Protein AF-A0A6P0ZAX4-F1 (afdb_monomer_lite)

Radius of gyration: 12.7 Å; chains: 1; bounding box: 36×28×29 Å

pLDDT: mean 96.29, std 3.41, range [77.81, 98.75]

Structure (mmCIF, N/CA/C/O backbone):
data_AF-A0A6P0ZAX4-F1
#
_entry.id   AF-A0A6P0ZAX4-F1
#
loop_
_atom_site.group_PDB
_atom_site.id
_atom_site.type_symbol
_atom_site.label_atom_id
_atom_site.label_alt_id
_atom_site.label_comp_id
_atom_site.label_asym_id
_atom_site.label_entity_id
_atom_site.label_seq_id
_atom_site.pdbx_PDB_ins_code
_atom_site.Cartn_x
_atom_site.Cartn_y
_atom_site.Cartn_z
_atom_site.occupancy
_atom_site.B_iso_or_equiv
_atom_site.auth_seq_id
_atom_site.auth_comp_id
_atom_site.auth_asym_id
_atom_site.auth_atom_id
_atom_site.pdbx_PDB_model_num
ATOM 1 N N . ILE A 1 1 ? 7.010 -1.663 11.599 1.00 82.75 1 ILE A N 1
ATOM 2 C CA . ILE A 1 1 ? 6.716 -0.522 10.699 1.00 82.75 1 ILE A CA 1
ATOM 3 C C . ILE A 1 1 ? 8.015 0.129 10.219 1.00 82.75 1 ILE A C 1
ATOM 5 O O . ILE A 1 1 ? 8.265 0.063 9.028 1.00 82.75 1 ILE A O 1
ATOM 9 N N . THR A 1 2 ? 8.906 0.595 11.106 1.00 86.75 2 THR A N 1
ATOM 10 C CA . THR A 1 2 ? 10.169 1.283 10.738 1.00 86.75 2 THR A CA 1
ATOM 11 C C . THR A 1 2 ? 11.025 0.579 9.675 1.00 86.75 2 THR A C 1
ATOM 13 O O . THR A 1 2 ? 11.470 1.220 8.733 1.00 86.75 2 THR A O 1
ATOM 16 N N . TYR A 1 3 ? 11.226 -0.741 9.763 1.00 86.19 3 TYR A N 1
ATOM 17 C CA . TYR A 1 3 ? 12.009 -1.469 8.752 1.00 86.19 3 TYR A CA 1
ATOM 18 C C . TYR A 1 3 ? 11.352 -1.504 7.365 1.00 86.19 3 TYR A C 1
ATOM 20 O O . TYR A 1 3 ? 12.054 -1.500 6.362 1.00 86.19 3 TYR A O 1
ATOM 28 N N . LEU A 1 4 ? 10.019 -1.505 7.299 1.00 85.75 4 LEU A N 1
ATOM 29 C CA . LEU A 1 4 ? 9.289 -1.463 6.031 1.00 85.75 4 LEU A CA 1
ATOM 30 C C . LEU A 1 4 ? 9.328 -0.058 5.414 1.00 85.75 4 LEU A C 1
ATOM 32 O O . LEU A 1 4 ? 9.423 0.077 4.201 1.00 85.75 4 LEU A O 1
ATOM 36 N N . GLU A 1 5 ? 9.313 0.992 6.240 1.00 90.44 5 GLU A N 1
ATOM 37 C CA . GLU A 1 5 ? 9.505 2.372 5.774 1.00 90.44 5 GLU A CA 1
ATOM 38 C C . GLU A 1 5 ? 10.920 2.574 5.223 1.00 90.44 5 GLU A C 1
ATOM 40 O O . GLU A 1 5 ? 11.084 3.129 4.140 1.00 90.44 5 GLU A O 1
ATOM 45 N N . GLN A 1 6 ? 11.939 2.060 5.920 1.00 90.88 6 GLN A N 1
ATOM 46 C CA . GLN A 1 6 ? 13.324 2.072 5.437 1.00 90.88 6 GLN A CA 1
ATOM 47 C C . GLN A 1 6 ? 13.487 1.251 4.152 1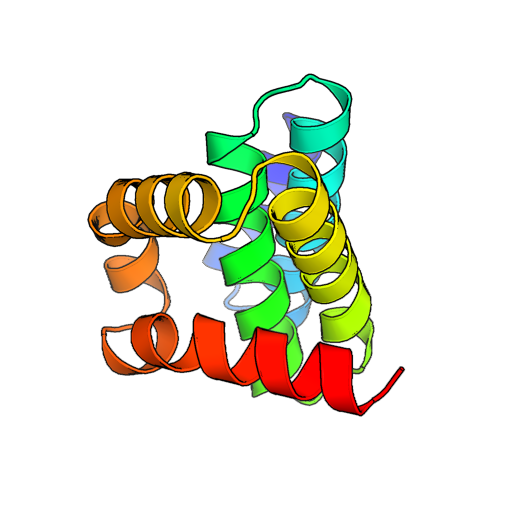.00 90.88 6 GLN A C 1
ATOM 49 O O . GLN A 1 6 ? 14.158 1.696 3.223 1.00 90.88 6 GLN A O 1
ATOM 54 N N . GLY A 1 7 ? 12.849 0.079 4.073 1.00 89.50 7 GLY A N 1
ATOM 55 C CA . GLY A 1 7 ? 12.828 -0.748 2.867 1.00 89.50 7 GLY A CA 1
ATOM 56 C C . GLY A 1 7 ? 12.189 -0.026 1.682 1.00 89.50 7 GLY A C 1
ATOM 57 O O . GLY A 1 7 ? 12.752 -0.020 0.588 1.00 89.50 7 GLY A O 1
ATOM 58 N N . TRP A 1 8 ? 11.063 0.656 1.909 1.00 92.44 8 TRP A N 1
ATOM 59 C CA . TRP A 1 8 ? 10.423 1.489 0.894 1.00 92.44 8 TRP A CA 1
ATOM 60 C C . TRP A 1 8 ? 11.322 2.651 0.449 1.00 92.44 8 TRP A C 1
ATOM 62 O O . TRP A 1 8 ? 11.502 2.837 -0.751 1.00 92.44 8 TRP A O 1
ATOM 72 N N . GLN A 1 9 ? 11.946 3.382 1.377 1.00 93.50 9 GLN A N 1
ATOM 73 C CA . GLN A 1 9 ? 12.873 4.477 1.053 1.00 93.50 9 GLN A CA 1
ATOM 74 C C . GLN A 1 9 ? 14.080 3.997 0.238 1.00 93.50 9 GLN A C 1
ATOM 76 O O . GLN A 1 9 ? 14.460 4.637 -0.743 1.00 93.50 9 GLN A O 1
ATOM 81 N N . ALA A 1 10 ? 14.666 2.855 0.605 1.00 93.12 10 ALA A N 1
ATOM 82 C CA . ALA A 1 10 ? 15.772 2.261 -0.138 1.00 93.12 10 ALA A CA 1
ATOM 83 C C . ALA A 1 10 ? 15.347 1.845 -1.557 1.00 93.12 10 ALA A C 1
ATOM 85 O O . ALA A 1 10 ? 16.064 2.126 -2.518 1.00 93.12 10 ALA A O 1
ATOM 86 N N . ALA A 1 11 ? 14.166 1.235 -1.701 1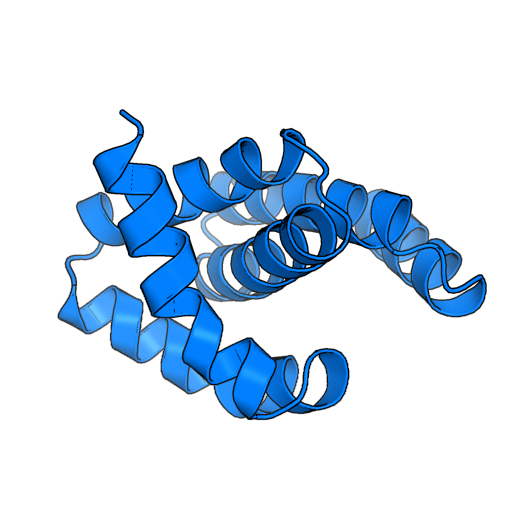.00 94.06 11 ALA A N 1
ATOM 87 C CA . ALA A 1 11 ? 13.613 0.852 -2.999 1.00 94.06 11 ALA A CA 1
ATOM 88 C C . ALA A 1 11 ? 13.223 2.069 -3.861 1.00 94.06 11 ALA A C 1
ATOM 90 O O . ALA A 1 11 ? 13.343 2.035 -5.085 1.00 94.06 11 ALA A O 1
ATOM 91 N N . GLN A 1 12 ? 12.783 3.164 -3.236 1.00 93.44 12 GLN A N 1
ATOM 92 C CA . GLN A 1 12 ? 12.527 4.430 -3.920 1.00 93.44 12 GLN A CA 1
ATOM 93 C C . GLN A 1 12 ? 13.827 5.043 -4.442 1.00 93.44 12 GLN A C 1
ATOM 95 O O . GLN A 1 12 ? 13.877 5.477 -5.590 1.00 93.44 12 GLN A O 1
ATOM 100 N N . PHE A 1 13 ? 14.889 5.031 -3.632 1.00 94.44 13 PHE A N 1
ATOM 101 C CA . PHE A 1 13 ? 16.207 5.510 -4.042 1.00 94.44 13 PHE A CA 1
ATOM 102 C C . PHE A 1 13 ? 16.785 4.701 -5.214 1.00 94.44 13 PHE A C 1
ATOM 104 O O . PHE A 1 13 ? 17.393 5.280 -6.111 1.00 94.44 13 PHE A O 1
ATOM 111 N N . SER A 1 14 ? 16.578 3.380 -5.236 1.00 93.31 14 SER A N 1
ATOM 112 C CA . SER A 1 14 ? 17.028 2.527 -6.344 1.00 93.31 14 SER A CA 1
ATOM 113 C C . SER A 1 14 ? 16.123 2.574 -7.580 1.00 93.31 14 SER A C 1
ATOM 115 O O . SER A 1 14 ? 16.541 2.129 -8.647 1.00 93.31 14 SER A O 1
ATOM 117 N N . GLY A 1 15 ? 14.894 3.083 -7.452 1.00 92.94 15 GLY A N 1
ATOM 118 C CA . GLY A 1 15 ? 13.885 3.058 -8.514 1.00 92.94 15 GLY A CA 1
ATOM 119 C C . GLY A 1 15 ? 13.230 1.688 -8.733 1.00 92.94 15 GLY A C 1
ATOM 120 O O . GLY A 1 15 ? 12.549 1.496 -9.738 1.00 92.94 15 GLY A O 1
ATOM 121 N N . ASP A 1 16 ? 13.402 0.731 -7.815 1.00 96.88 16 ASP A N 1
ATOM 122 C CA . ASP A 1 16 ? 12.829 -0.615 -7.939 1.00 96.88 16 ASP A CA 1
ATOM 123 C C . ASP A 1 16 ? 11.334 -0.603 -7.586 1.00 96.88 16 ASP A C 1
ATOM 125 O O . ASP A 1 16 ? 10.942 -0.619 -6.417 1.00 96.88 16 ASP A O 1
ATOM 129 N N . LEU A 1 17 ? 10.484 -0.546 -8.612 1.00 96.25 17 LEU A N 1
ATOM 130 C CA . LEU A 1 17 ? 9.030 -0.462 -8.450 1.00 96.25 17 LEU A CA 1
ATOM 131 C C . LEU A 1 17 ? 8.422 -1.709 -7.799 1.00 96.25 17 LEU A C 1
ATOM 133 O O . LEU A 1 17 ? 7.439 -1.589 -7.065 1.00 96.25 17 LEU A O 1
ATOM 137 N N . TYR A 1 18 ? 9.003 -2.889 -8.023 1.00 98.06 18 TYR A N 1
ATOM 138 C CA . TYR A 1 18 ? 8.510 -4.123 -7.417 1.00 98.06 18 TYR A CA 1
ATOM 139 C C . TYR A 1 18 ? 8.757 -4.112 -5.908 1.00 98.06 18 TYR A C 1
ATOM 141 O O . TYR A 1 18 ? 7.828 -4.320 -5.124 1.00 98.06 18 TYR A O 1
ATOM 149 N N . LEU A 1 19 ? 9.981 -3.785 -5.483 1.00 97.69 19 LEU A N 1
ATOM 150 C CA . LEU A 1 19 ? 10.311 -3.683 -4.061 1.00 97.69 19 LEU A CA 1
ATOM 151 C C . LEU A 1 19 ? 9.586 -2.523 -3.376 1.00 97.69 19 LEU A C 1
ATOM 153 O O . LEU A 1 19 ? 9.181 -2.670 -2.220 1.00 97.69 19 LEU A O 1
ATOM 157 N N . GLN A 1 20 ? 9.375 -1.396 -4.060 1.00 98.19 20 GLN A N 1
ATOM 158 C CA . GLN A 1 20 ? 8.521 -0.325 -3.540 1.00 98.19 20 GLN A CA 1
ATOM 159 C C . GLN A 1 20 ? 7.101 -0.841 -3.298 1.00 98.19 20 GLN A C 1
ATOM 161 O O . GLN A 1 20 ? 6.580 -0.700 -2.191 1.00 98.19 20 GLN A O 1
ATOM 166 N N . GLY A 1 21 ? 6.509 -1.487 -4.304 1.00 98.31 21 GLY A N 1
ATOM 167 C CA . GLY A 1 21 ? 5.167 -2.052 -4.238 1.00 98.31 21 GLY A CA 1
ATOM 168 C C . GLY A 1 21 ? 4.992 -3.066 -3.106 1.00 98.31 21 GLY A C 1
ATOM 169 O O . GLY A 1 21 ? 4.053 -2.949 -2.318 1.00 98.31 21 GLY A O 1
ATOM 170 N N . LEU A 1 22 ? 5.932 -4.005 -2.956 1.00 98.19 22 LEU A N 1
ATOM 171 C CA . LEU A 1 22 ? 5.908 -4.994 -1.875 1.00 98.19 22 LEU A CA 1
ATOM 172 C C . LEU A 1 22 ? 6.032 -4.358 -0.487 1.00 98.19 22 LEU A C 1
ATOM 174 O O . LEU A 1 22 ? 5.249 -4.687 0.406 1.00 98.19 22 LEU A O 1
ATOM 178 N N . ASN A 1 23 ? 6.986 -3.442 -0.284 1.00 98.25 23 ASN A N 1
ATOM 179 C CA . ASN A 1 23 ? 7.129 -2.769 1.012 1.00 98.25 23 ASN A CA 1
ATOM 180 C C . ASN A 1 23 ? 5.859 -1.989 1.369 1.00 98.25 23 ASN A C 1
ATOM 182 O O . ASN A 1 23 ? 5.397 -2.063 2.507 1.00 98.25 23 ASN A O 1
ATOM 186 N N . LEU A 1 24 ? 5.257 -1.299 0.398 1.00 98.56 24 LEU A N 1
ATOM 187 C CA . LEU A 1 24 ? 4.001 -0.574 0.578 1.00 98.56 24 LEU A CA 1
ATOM 188 C C . LEU A 1 24 ? 2.822 -1.506 0.887 1.00 98.56 24 LEU A C 1
ATOM 190 O O . LEU A 1 24 ? 2.016 -1.189 1.760 1.00 98.56 24 LEU A O 1
ATOM 194 N N . ALA A 1 25 ? 2.745 -2.679 0.257 1.00 98.62 25 ALA A N 1
ATOM 195 C CA . ALA A 1 25 ? 1.710 -3.666 0.554 1.00 98.62 25 ALA A CA 1
ATOM 196 C C . ALA A 1 25 ? 1.813 -4.209 1.994 1.00 98.62 25 ALA A C 1
ATOM 198 O O . ALA A 1 25 ? 0.801 -4.328 2.694 1.00 98.62 25 ALA A O 1
ATOM 199 N N . TYR A 1 26 ? 3.033 -4.470 2.475 1.00 98.44 26 TYR A N 1
ATOM 200 C CA . TYR A 1 26 ? 3.262 -4.861 3.869 1.00 98.44 26 TYR A CA 1
ATOM 201 C C . TYR A 1 26 ? 3.049 -3.706 4.854 1.00 98.44 26 TYR A C 1
ATOM 203 O O . TYR A 1 26 ? 2.528 -3.933 5.949 1.00 98.44 26 TYR A O 1
ATOM 211 N N . LEU A 1 27 ? 3.397 -2.469 4.482 1.00 98.31 27 LEU A N 1
ATOM 212 C CA . LEU A 1 27 ? 3.067 -1.285 5.281 1.00 98.31 27 LEU A CA 1
ATOM 213 C C . LEU A 1 27 ? 1.558 -1.140 5.443 1.00 98.31 27 LEU A C 1
ATOM 215 O O . LEU A 1 27 ? 1.102 -0.919 6.562 1.00 98.31 27 LEU A O 1
ATOM 219 N N . ALA A 1 28 ? 0.789 -1.342 4.374 1.00 98.50 28 ALA A N 1
ATOM 220 C CA . ALA A 1 28 ? -0.663 -1.245 4.419 1.00 98.50 28 ALA A CA 1
ATOM 221 C C . ALA A 1 28 ? -1.261 -2.221 5.434 1.00 98.50 28 ALA A C 1
ATOM 223 O O . ALA A 1 28 ? -2.078 -1.831 6.269 1.00 98.50 28 ALA A O 1
ATOM 224 N N . GLN A 1 29 ? -0.794 -3.471 5.428 1.00 98.31 29 GLN A N 1
ATOM 225 C CA . GLN A 1 29 ? -1.216 -4.481 6.402 1.00 98.31 29 GLN A CA 1
ATOM 226 C C . GLN A 1 29 ? -0.797 -4.134 7.826 1.00 98.31 29 GLN A C 1
ATOM 228 O O . GLN A 1 29 ? -1.598 -4.269 8.751 1.00 98.31 29 GLN A O 1
ATOM 233 N N . ALA A 1 30 ? 0.438 -3.665 8.017 1.00 98.12 30 ALA A N 1
ATOM 234 C CA . ALA A 1 30 ? 0.913 -3.265 9.334 1.00 98.12 30 ALA A CA 1
ATOM 235 C C . ALA A 1 30 ? 0.081 -2.095 9.887 1.00 98.12 30 ALA A C 1
ATOM 237 O O . ALA A 1 30 ? -0.408 -2.175 11.012 1.00 98.12 30 ALA A O 1
ATOM 238 N N . CYS A 1 31 ? -0.155 -1.056 9.082 1.00 97.94 31 CYS A N 1
ATOM 239 C CA . CYS A 1 31 ? -0.994 0.085 9.444 1.00 97.94 31 CYS A CA 1
ATOM 240 C C . CYS A 1 31 ? -2.439 -0.326 9.729 1.00 97.94 31 CYS A C 1
ATOM 242 O O . CYS A 1 31 ? -3.015 0.138 10.713 1.00 97.94 31 CYS A O 1
ATOM 244 N N . TYR A 1 32 ? -3.000 -1.238 8.932 1.00 98.12 32 TYR A N 1
ATOM 245 C CA . TYR A 1 32 ? -4.325 -1.793 9.185 1.00 98.12 32 TYR A CA 1
ATOM 246 C C . TYR A 1 32 ? -4.392 -2.505 10.542 1.00 98.12 32 TYR A C 1
ATOM 248 O O . TYR A 1 32 ? -5.287 -2.230 11.340 1.00 98.12 32 TYR A O 1
ATOM 256 N N . SER A 1 33 ? -3.402 -3.351 10.847 1.00 97.25 33 SER A N 1
ATOM 257 C CA . SER A 1 33 ? -3.334 -4.085 12.118 1.00 97.25 33 SER A CA 1
ATOM 258 C C . SER A 1 33 ? -3.228 -3.175 13.349 1.00 97.25 33 SER A C 1
ATOM 260 O O . SER A 1 33 ? -3.663 -3.554 14.434 1.00 97.25 33 SER A O 1
ATOM 262 N N . THR A 1 34 ? -2.709 -1.954 13.181 1.00 96.69 34 THR A N 1
ATOM 263 C CA . THR A 1 34 ? -2.627 -0.928 14.232 1.00 96.69 34 THR A CA 1
ATOM 264 C C . THR A 1 34 ? -3.731 0.130 14.131 1.00 96.69 34 THR A C 1
ATOM 266 O O . THR A 1 34 ? -3.591 1.199 14.716 1.00 96.69 34 THR A O 1
ATOM 269 N N . GLN A 1 35 ? -4.800 -0.130 13.367 1.00 96.06 35 GLN A N 1
ATOM 270 C CA . GLN A 1 35 ? -5.939 0.776 13.139 1.00 96.06 35 GLN A CA 1
ATOM 271 C C . GLN A 1 35 ? -5.578 2.156 12.558 1.00 96.06 35 GLN A C 1
ATOM 273 O O . GLN A 1 35 ? -6.375 3.092 12.610 1.00 96.06 35 GLN A O 1
ATOM 278 N N . ASN A 1 36 ? -4.403 2.293 11.944 1.00 96.94 36 ASN A N 1
ATOM 279 C CA . ASN A 1 36 ? -4.027 3.500 11.217 1.00 96.94 36 ASN A CA 1
ATOM 280 C C . ASN A 1 36 ? -4.583 3.425 9.787 1.00 96.94 36 ASN A C 1
ATOM 282 O O . ASN A 1 36 ? -3.871 3.094 8.836 1.00 96.94 36 ASN A O 1
ATOM 286 N N . LEU A 1 37 ? -5.889 3.671 9.661 1.00 96.94 37 LEU A N 1
ATOM 287 C CA . LEU A 1 37 ? -6.633 3.461 8.416 1.00 96.94 37 LEU A CA 1
ATOM 288 C C . LEU A 1 37 ? -6.203 4.420 7.303 1.00 96.94 37 LEU A C 1
ATOM 290 O O . LEU A 1 37 ? -6.080 3.994 6.159 1.00 96.94 37 LEU A O 1
ATOM 294 N N . GLU A 1 38 ? -5.904 5.678 7.632 1.00 96.75 38 GLU A N 1
ATOM 295 C CA . GLU A 1 38 ? -5.372 6.651 6.670 1.00 96.75 38 GLU A CA 1
ATOM 296 C C . GL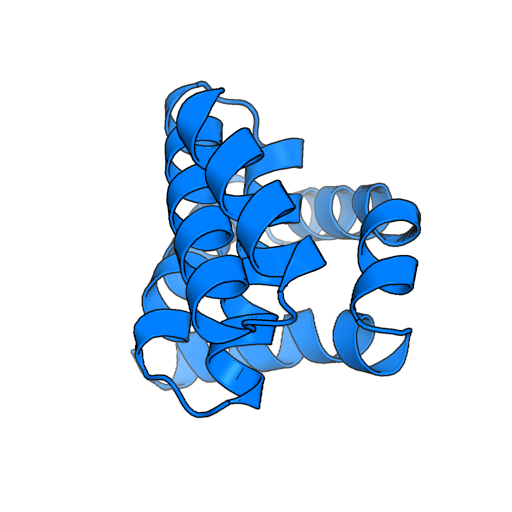U A 1 38 ? -4.088 6.142 6.010 1.00 96.75 38 GLU A C 1
ATOM 298 O O . GLU A 1 38 ? -3.978 6.110 4.781 1.00 96.75 38 GLU A O 1
ATOM 303 N N . GLN A 1 39 ? -3.132 5.686 6.825 1.00 97.50 39 GLN A N 1
ATOM 304 C CA . GLN A 1 39 ? -1.862 5.181 6.319 1.00 97.50 39 GLN A CA 1
ATOM 305 C C . GLN A 1 39 ? -2.033 3.838 5.598 1.00 97.50 39 GLN A C 1
ATOM 307 O O . GLN A 1 39 ? -1.331 3.582 4.617 1.00 97.50 39 GLN A O 1
ATOM 312 N N . ALA A 1 40 ? -2.983 3.002 6.031 1.00 98.31 40 ALA A N 1
ATOM 313 C CA . ALA A 1 40 ? -3.323 1.757 5.348 1.00 98.31 40 ALA A CA 1
ATOM 314 C C . ALA A 1 40 ? -3.895 2.013 3.943 1.00 98.31 40 ALA A C 1
ATOM 316 O O . ALA A 1 40 ? -3.471 1.364 2.989 1.00 98.31 40 ALA A O 1
ATOM 317 N N . VAL A 1 41 ? -4.792 2.995 3.792 1.00 98.19 41 VAL A N 1
ATOM 318 C CA . VAL A 1 41 ? -5.322 3.411 2.483 1.00 98.19 41 VAL A CA 1
ATOM 319 C C . VAL A 1 41 ? -4.208 3.992 1.617 1.00 98.19 41 VAL A C 1
ATOM 321 O O . VAL A 1 41 ? -4.038 3.559 0.479 1.00 98.19 41 VAL A O 1
ATOM 324 N N . TYR A 1 42 ? -3.411 4.917 2.158 1.00 98.38 42 TYR A N 1
ATOM 325 C CA . TYR A 1 42 ? -2.303 5.550 1.439 1.00 98.38 42 TYR A CA 1
ATOM 326 C C . TYR A 1 42 ? -1.311 4.523 0.872 1.00 98.38 42 TYR A C 1
ATOM 328 O O . TYR A 1 42 ? -1.067 4.475 -0.336 1.00 98.38 42 TYR A O 1
ATOM 336 N N . THR A 1 43 ? -0.763 3.672 1.739 1.00 98.56 43 THR A N 1
ATOM 337 C CA . THR A 1 43 ? 0.243 2.678 1.341 1.00 98.56 43 THR A CA 1
ATOM 338 C C . THR A 1 43 ? -0.361 1.547 0.513 1.00 98.56 43 THR A C 1
ATOM 340 O O . THR A 1 43 ? 0.266 1.100 -0.444 1.00 98.56 43 THR A O 1
ATOM 343 N N . GLY A 1 44 ? -1.605 1.146 0.795 1.00 98.50 44 GLY A N 1
ATOM 344 C CA . GLY A 1 44 ? -2.323 0.151 0.003 1.00 98.50 44 GLY A CA 1
ATOM 345 C C . GLY A 1 44 ? -2.537 0.607 -1.437 1.00 98.50 44 GLY A C 1
ATOM 346 O O . GLY A 1 44 ? -2.293 -0.165 -2.361 1.00 98.50 44 GLY A O 1
ATOM 347 N N . CYS A 1 45 ? -2.934 1.866 -1.647 1.00 98.31 45 CYS A N 1
ATOM 348 C CA . CYS A 1 45 ? -3.173 2.401 -2.989 1.00 98.31 45 CYS A CA 1
ATOM 349 C C . CYS A 1 45 ? -1.891 2.435 -3.821 1.00 98.31 45 CYS A C 1
ATOM 351 O O . CYS A 1 45 ? -1.879 1.955 -4.953 1.00 98.31 45 CYS A O 1
ATOM 353 N N . LEU A 1 46 ? -0.802 2.952 -3.245 1.00 98.50 46 LEU A N 1
ATOM 354 C CA . LEU A 1 46 ? 0.493 3.003 -3.923 1.00 98.50 46 LEU A CA 1
ATOM 355 C C . LEU A 1 46 ? 1.053 1.604 -4.188 1.00 98.50 46 LEU A C 1
ATOM 357 O O . LEU A 1 46 ? 1.540 1.341 -5.282 1.00 98.50 46 LEU A O 1
ATOM 361 N N . GLY A 1 47 ? 0.961 0.701 -3.207 1.00 98.62 47 GLY A N 1
ATOM 362 C CA . GLY A 1 47 ? 1.433 -0.675 -3.345 1.00 98.62 47 GLY A CA 1
ATOM 363 C C . GLY A 1 47 ? 0.694 -1.424 -4.449 1.00 98.62 47 GLY A C 1
ATOM 364 O O . GLY A 1 47 ? 1.322 -2.034 -5.312 1.00 98.62 47 GLY A O 1
ATOM 365 N N . ALA A 1 48 ? -0.637 -1.319 -4.468 1.00 98.56 48 ALA A N 1
ATOM 366 C CA . ALA A 1 48 ? -1.457 -1.912 -5.515 1.00 98.56 48 ALA A CA 1
ATOM 367 C C . ALA A 1 48 ? -1.117 -1.329 -6.890 1.00 98.56 48 ALA A C 1
ATOM 369 O O . ALA A 1 48 ? -0.844 -2.086 -7.817 1.00 98.56 48 ALA A O 1
ATOM 370 N N . TYR A 1 49 ? -1.058 -0.001 -7.007 1.00 98.62 49 TYR A N 1
ATOM 371 C CA . TYR A 1 49 ? -0.729 0.673 -8.260 1.00 98.62 49 TYR A CA 1
ATOM 372 C C . TYR A 1 49 ? 0.657 0.275 -8.790 1.00 98.62 49 TYR A C 1
ATOM 374 O O . TYR A 1 49 ? 0.785 -0.122 -9.946 1.00 98.62 49 TYR A O 1
ATOM 382 N N . PHE A 1 50 ? 1.695 0.323 -7.948 1.00 98.50 50 PHE A N 1
ATOM 383 C CA . PHE A 1 50 ? 3.065 0.028 -8.371 1.00 98.50 50 PHE A CA 1
ATOM 384 C C . PHE A 1 50 ? 3.277 -1.417 -8.807 1.00 98.50 50 PHE A C 1
ATOM 386 O O . PHE A 1 50 ? 4.042 -1.653 -9.741 1.00 98.50 50 PHE A O 1
ATOM 393 N N . LEU A 1 51 ? 2.611 -2.371 -8.159 1.00 98.75 51 LEU A N 1
ATOM 394 C CA . LEU A 1 51 ? 2.673 -3.776 -8.555 1.00 98.75 51 LEU A CA 1
ATOM 395 C C . LEU A 1 51 ? 1.861 -4.030 -9.831 1.00 98.75 51 LEU A C 1
ATOM 397 O O . LEU A 1 51 ? 2.282 -4.812 -10.682 1.00 98.75 51 LEU A O 1
ATOM 401 N N . GLU A 1 52 ? 0.722 -3.354 -9.989 1.00 98.44 52 GLU A N 1
ATOM 402 C CA . GLU A 1 52 ? -0.155 -3.541 -11.145 1.00 98.44 52 GLU A CA 1
ATOM 403 C C . GLU A 1 52 ? 0.462 -2.975 -12.425 1.00 98.44 52 GLU A C 1
ATOM 405 O O . GLU A 1 52 ? 0.504 -3.689 -13.428 1.00 98.44 52 GLU A O 1
ATOM 410 N N . GLN A 1 53 ? 1.046 -1.772 -12.372 1.00 97.00 53 GLN A N 1
ATOM 411 C CA . GLN A 1 53 ? 1.656 -1.128 -13.546 1.00 97.00 53 GLN A CA 1
ATOM 412 C C . GLN A 1 53 ? 2.832 -1.928 -14.133 1.00 97.00 53 GLN A C 1
ATOM 414 O O . GLN A 1 53 ? 3.146 -1.793 -15.313 1.00 97.00 53 GLN A O 1
ATOM 419 N N . ILE A 1 54 ? 3.496 -2.761 -13.320 1.00 97.69 54 ILE A N 1
ATOM 420 C CA . ILE A 1 54 ? 4.582 -3.648 -13.768 1.00 97.69 54 ILE A CA 1
ATOM 421 C C . ILE A 1 54 ? 4.091 -5.066 -14.094 1.00 97.69 54 ILE A C 1
ATOM 423 O O . ILE A 1 54 ? 4.898 -5.949 -14.379 1.00 97.69 54 ILE A O 1
ATOM 427 N N . GLY A 1 55 ? 2.781 -5.313 -14.026 1.00 97.81 55 GLY A N 1
ATOM 428 C CA . GLY A 1 55 ? 2.168 -6.607 -14.320 1.00 97.81 55 GLY A CA 1
ATOM 429 C C . GLY A 1 55 ? 2.370 -7.682 -13.246 1.00 97.81 55 GLY A C 1
ATOM 430 O O . GLY A 1 55 ? 2.114 -8.855 -13.520 1.00 97.81 55 GLY A O 1
ATOM 431 N N . SER A 1 56 ? 2.810 -7.331 -12.032 1.00 98.31 56 SER A N 1
ATOM 432 C CA . SER A 1 56 ? 2.973 -8.307 -10.947 1.00 98.31 56 SER A CA 1
ATOM 433 C C . SER A 1 56 ? 1.629 -8.675 -10.330 1.00 98.31 56 SER A C 1
ATOM 435 O O . SER A 1 56 ? 0.950 -7.814 -9.785 1.00 98.31 56 SER A O 1
ATOM 437 N N . ASN A 1 57 ? 1.285 -9.965 -10.291 1.00 97.31 57 ASN A N 1
ATOM 438 C CA . ASN A 1 57 ? 0.052 -10.451 -9.657 1.00 97.31 57 ASN A CA 1
ATOM 439 C C . ASN A 1 57 ? -0.068 -10.120 -8.158 1.00 97.31 57 ASN A C 1
ATOM 441 O O . ASN A 1 57 ? -1.182 -10.174 -7.627 1.00 97.31 57 ASN A O 1
ATOM 445 N N . ASP A 1 58 ? 1.029 -9.745 -7.497 1.00 98.31 58 ASP A N 1
ATOM 446 C CA . ASP A 1 58 ? 1.032 -9.359 -6.084 1.00 98.31 58 ASP A CA 1
ATOM 447 C C . ASP A 1 58 ? 0.195 -8.104 -5.812 1.00 98.31 58 ASP A C 1
ATOM 449 O O . ASP A 1 58 ? -0.227 -7.902 -4.676 1.00 98.31 58 ASP A O 1
ATOM 453 N N . TRP A 1 59 ? -0.137 -7.305 -6.838 1.00 98.50 59 TRP A N 1
ATOM 454 C CA . TRP A 1 59 ? -1.030 -6.142 -6.719 1.00 98.50 59 TRP A CA 1
ATOM 455 C C . TRP A 1 59 ? -2.384 -6.486 -6.079 1.00 98.50 59 TRP A C 1
ATOM 457 O O . TRP A 1 59 ? -3.005 -5.648 -5.419 1.00 98.50 59 TRP A O 1
ATOM 467 N N . ARG A 1 60 ? -2.830 -7.740 -6.231 1.00 98.31 60 ARG A N 1
ATOM 468 C CA . ARG A 1 60 ? -4.083 -8.245 -5.660 1.00 98.31 60 ARG A CA 1
ATOM 469 C C . ARG A 1 60 ? -4.090 -8.245 -4.135 1.00 98.31 60 ARG A C 1
ATOM 471 O O . ARG A 1 60 ? -5.158 -8.110 -3.546 1.00 98.31 60 ARG A O 1
ATOM 478 N N . GLN A 1 61 ? -2.936 -8.391 -3.489 1.00 98.12 61 GLN A N 1
ATOM 479 C CA . GLN A 1 61 ? -2.844 -8.415 -2.030 1.00 98.12 61 GLN A CA 1
ATOM 480 C C . GLN A 1 61 ? -3.239 -7.056 -1.407 1.00 98.12 61 GLN A C 1
ATOM 482 O O . GLN A 1 61 ? -4.188 -7.028 -0.619 1.00 98.12 61 GLN A O 1
ATOM 487 N N . PRO A 1 62 ? -2.598 -5.918 -1.748 1.00 98.50 62 PRO A N 1
ATOM 488 C CA . PRO A 1 62 ? -3.031 -4.615 -1.250 1.00 98.50 62 PRO A CA 1
ATOM 489 C C . PRO A 1 62 ? -4.410 -4.201 -1.791 1.00 98.50 62 PRO A C 1
ATOM 491 O O . PRO A 1 62 ? -5.176 -3.588 -1.050 1.00 98.50 62 PRO A O 1
ATOM 494 N N . ALA A 1 63 ? -4.790 -4.586 -3.018 1.00 98.56 63 ALA A N 1
ATOM 495 C CA . ALA A 1 63 ? -6.143 -4.336 -3.529 1.00 98.56 63 ALA A CA 1
ATOM 496 C C . ALA A 1 63 ? -7.228 -5.059 -2.706 1.00 98.56 63 ALA A C 1
ATOM 498 O O . ALA A 1 63 ? -8.267 -4.472 -2.399 1.00 98.56 63 ALA A O 1
ATOM 499 N N . GLY A 1 64 ? -6.962 -6.295 -2.277 1.00 98.38 64 GLY A N 1
ATOM 500 C CA . GLY A 1 64 ? -7.833 -7.045 -1.373 1.00 98.38 64 GLY A CA 1
ATOM 501 C C . GLY A 1 64 ? -7.996 -6.384 -0.014 1.00 98.38 64 GLY A C 1
ATOM 502 O O . GLY A 1 64 ? -9.117 -6.254 0.475 1.00 98.38 64 GLY A O 1
ATOM 503 N N . LEU A 1 65 ? -6.906 -5.876 0.565 1.00 98.56 65 LEU A N 1
ATOM 504 C CA . LEU A 1 65 ? -6.979 -5.110 1.808 1.00 98.56 65 LEU A CA 1
ATOM 505 C C . LEU A 1 65 ? -7.819 -3.833 1.647 1.00 98.56 65 LEU A C 1
ATOM 507 O O . LEU A 1 65 ? -8.657 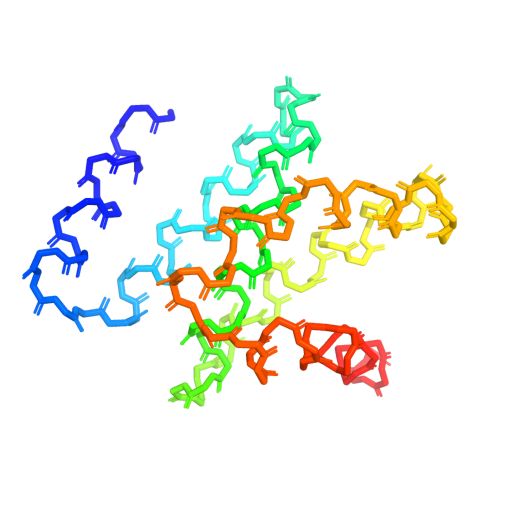-3.539 2.498 1.00 98.56 65 LEU A O 1
ATOM 511 N N . LEU A 1 66 ? -7.645 -3.094 0.548 1.00 98.44 66 LEU A N 1
ATOM 512 C CA . LEU A 1 66 ? -8.456 -1.909 0.250 1.00 98.44 66 LEU A CA 1
ATOM 513 C C . LEU A 1 66 ? -9.937 -2.260 0.047 1.00 98.44 66 LEU A C 1
ATOM 515 O O . LEU A 1 66 ? -10.810 -1.509 0.480 1.00 98.44 66 LEU A O 1
ATOM 519 N N . ALA A 1 67 ? -10.242 -3.411 -0.560 1.00 97.75 67 ALA A N 1
ATOM 520 C CA . ALA A 1 67 ? -11.614 -3.895 -0.689 1.00 97.75 67 ALA A CA 1
ATOM 521 C C . ALA A 1 67 ? -12.239 -4.234 0.675 1.00 97.75 67 ALA A C 1
ATOM 523 O O . ALA A 1 67 ? -13.386 -3.857 0.918 1.00 97.75 67 ALA A O 1
ATOM 524 N N . ILE A 1 68 ? -11.482 -4.869 1.578 1.00 97.38 68 ILE A N 1
ATOM 525 C CA . ILE A 1 68 ? -11.901 -5.122 2.967 1.00 97.38 68 ILE A CA 1
ATOM 526 C C . ILE A 1 68 ? -12.168 -3.800 3.695 1.00 97.38 68 ILE A C 1
ATOM 528 O O . ILE A 1 68 ? -13.231 -3.636 4.292 1.00 97.38 68 ILE A O 1
ATOM 532 N N . LEU A 1 69 ? -11.239 -2.843 3.609 1.00 97.62 69 LEU A N 1
ATOM 533 C CA . LEU A 1 69 ? -11.381 -1.518 4.217 1.00 97.62 69 LEU A CA 1
ATOM 534 C C . LEU A 1 69 ? -12.622 -0.787 3.710 1.00 97.62 69 LEU A C 1
ATOM 536 O O . LEU A 1 69 ? -13.387 -0.257 4.512 1.00 97.62 69 LEU A O 1
ATOM 540 N N . GLN A 1 70 ? -12.863 -0.800 2.399 1.00 96.69 70 GLN A N 1
ATOM 541 C CA . GLN A 1 70 ? -14.065 -0.188 1.844 1.00 96.69 70 GLN A CA 1
ATOM 542 C C . GLN A 1 70 ? -15.344 -0.888 2.331 1.00 96.69 70 GLN A C 1
ATOM 544 O O . GLN A 1 70 ? -16.333 -0.214 2.608 1.00 96.69 70 GLN A O 1
ATOM 549 N N . GLY A 1 71 ? -15.336 -2.216 2.477 1.00 96.25 71 GLY A N 1
ATOM 550 C CA . GLY A 1 71 ? -16.467 -2.955 3.045 1.00 96.25 71 GLY A CA 1
ATOM 551 C C . GLY A 1 71 ? -16.735 -2.618 4.516 1.00 96.25 71 GLY A C 1
ATOM 552 O O . GLY A 1 71 ? -17.889 -2.535 4.922 1.00 96.25 71 GLY A O 1
ATOM 553 N N . GLN A 1 72 ? -15.682 -2.388 5.305 1.00 96.44 72 GLN A N 1
ATOM 554 C CA . GLN A 1 72 ? -15.784 -2.043 6.729 1.00 96.44 72 GLN A CA 1
ATOM 555 C C . GLN A 1 72 ? -16.227 -0.596 6.965 1.00 96.44 72 GLN A C 1
ATOM 557 O O . GLN A 1 72 ? -16.987 -0.333 7.893 1.00 96.44 72 GLN A O 1
ATOM 562 N N . LEU A 1 73 ? -15.742 0.336 6.144 1.00 96.44 73 LEU A N 1
ATOM 563 C CA . LEU A 1 73 ? -15.997 1.771 6.294 1.00 96.44 73 LEU A CA 1
ATOM 564 C C . LEU A 1 73 ? -17.253 2.239 5.553 1.00 96.44 73 LEU A C 1
ATOM 566 O O . LEU A 1 73 ? -17.831 3.265 5.904 1.00 96.44 73 LEU A O 1
ATOM 570 N N . GLY A 1 74 ? -17.667 1.503 4.524 1.00 97.38 74 GLY A N 1
ATOM 571 C CA . GLY A 1 74 ? -18.606 1.989 3.522 1.00 97.38 74 GLY A CA 1
ATOM 572 C C . GLY A 1 74 ? -17.908 2.803 2.427 1.00 97.38 74 GLY A C 1
ATOM 573 O O . GLY A 1 74 ? -16.784 3.285 2.581 1.00 97.38 74 GLY A O 1
ATOM 574 N N . MET A 1 75 ? -18.590 2.941 1.285 1.00 94.75 75 MET A N 1
ATOM 575 C CA . MET A 1 75 ? -18.041 3.588 0.087 1.00 94.75 75 MET A CA 1
ATOM 576 C C . MET A 1 75 ? -17.667 5.055 0.331 1.00 94.75 75 MET A C 1
ATOM 578 O O . MET A 1 75 ? -16.564 5.462 -0.014 1.00 94.75 75 MET A O 1
ATOM 582 N N . GLU A 1 76 ? -18.571 5.826 0.941 1.00 96.75 76 GLU A N 1
ATOM 583 C CA . GLU A 1 76 ? -18.407 7.270 1.153 1.00 96.75 76 GLU A CA 1
ATOM 584 C C . GLU A 1 76 ? -17.209 7.569 2.063 1.00 96.75 76 GLU A C 1
ATOM 586 O O . GLU A 1 76 ? -16.272 8.244 1.646 1.00 96.75 76 GLU A O 1
ATOM 591 N N . ALA A 1 77 ? -17.154 6.950 3.247 1.00 96.69 77 ALA A N 1
ATOM 592 C CA . ALA A 1 77 ? -16.051 7.149 4.187 1.00 96.69 77 ALA A CA 1
ATOM 593 C C . ALA A 1 77 ? -14.696 6.677 3.629 1.00 96.69 77 ALA A C 1
ATOM 595 O O . ALA A 1 77 ? -13.662 7.298 3.876 1.00 96.69 77 ALA A O 1
ATOM 596 N N . PHE A 1 78 ? -14.674 5.590 2.851 1.00 97.31 78 PHE A N 1
ATOM 597 C CA . PHE A 1 78 ? -13.454 5.163 2.167 1.00 97.31 78 PHE A CA 1
ATOM 598 C C . PHE A 1 78 ? -13.005 6.181 1.112 1.00 97.31 78 PHE A C 1
ATOM 600 O O . PHE A 1 78 ? -11.812 6.469 0.997 1.00 97.31 78 PHE A O 1
ATOM 607 N N . GLN A 1 79 ? -13.946 6.724 0.338 1.00 95.81 79 GLN A N 1
ATOM 608 C CA . GLN A 1 79 ? -13.654 7.725 -0.681 1.00 95.81 79 GLN A CA 1
ATOM 609 C C . GLN A 1 79 ? -13.140 9.024 -0.052 1.00 95.81 79 GLN A C 1
ATOM 611 O O . GLN A 1 79 ? -12.172 9.590 -0.561 1.00 95.81 79 GLN A O 1
ATOM 616 N N . ASP A 1 80 ? -13.694 9.437 1.087 1.00 97.31 80 ASP A N 1
ATOM 617 C CA . ASP A 1 80 ? -13.192 10.577 1.857 1.00 97.31 80 ASP A CA 1
ATOM 618 C C . ASP A 1 80 ? -11.745 10.361 2.313 1.00 97.31 80 ASP A C 1
ATOM 620 O O . ASP A 1 80 ? -10.899 11.237 2.114 1.00 97.31 80 ASP A O 1
ATOM 624 N N . LEU A 1 81 ? -11.419 9.178 2.849 1.00 96.44 81 LEU A N 1
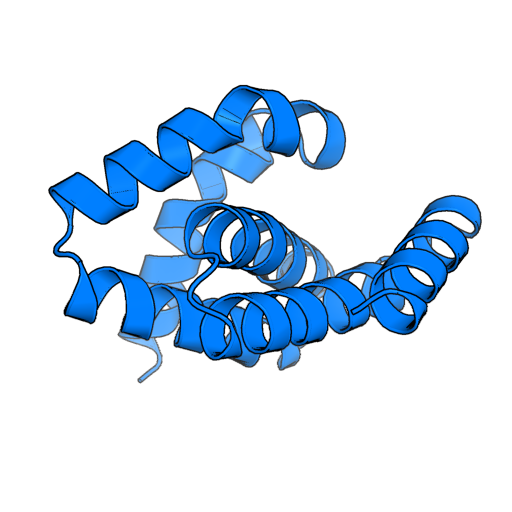ATOM 625 C CA . LEU A 1 81 ? -10.038 8.840 3.211 1.00 96.44 81 LEU A CA 1
ATOM 626 C C . LEU A 1 81 ? -9.111 8.877 1.994 1.00 96.44 81 LEU A C 1
ATOM 628 O O . LEU A 1 81 ? -8.015 9.427 2.082 1.00 96.44 81 LEU A O 1
ATOM 632 N N . LEU A 1 82 ? -9.537 8.337 0.850 1.00 96.06 82 LEU A N 1
ATOM 633 C CA . LEU A 1 82 ? -8.742 8.367 -0.378 1.00 96.06 82 LEU A CA 1
ATOM 634 C C . LEU A 1 82 ? -8.472 9.810 -0.841 1.00 96.06 82 LEU A C 1
ATOM 636 O O . LEU A 1 82 ? -7.327 10.155 -1.148 1.00 96.06 82 LEU A O 1
ATOM 640 N N . VAL A 1 83 ? -9.495 10.671 -0.817 1.00 97.31 83 VAL A N 1
ATOM 641 C CA . VAL A 1 83 ? -9.384 12.099 -1.160 1.00 97.31 83 VAL A CA 1
ATOM 642 C C . VAL A 1 83 ? -8.429 12.830 -0.218 1.00 97.31 83 VAL A C 1
ATOM 644 O O . VAL A 1 83 ? -7.614 13.631 -0.682 1.00 97.31 83 VAL A O 1
ATOM 647 N N . GLN A 1 84 ? -8.449 12.522 1.079 1.00 97.00 84 GLN A N 1
ATOM 648 C CA . GLN A 1 84 ? -7.506 13.096 2.047 1.00 97.00 84 GLN A CA 1
ATOM 649 C C . GLN A 1 84 ? -6.045 12.731 1.742 1.00 97.00 84 GLN A C 1
ATOM 651 O O . GLN A 1 84 ? -5.142 13.522 2.018 1.00 97.00 84 GLN A O 1
ATOM 656 N N . GLN A 1 85 ? -5.792 11.573 1.123 1.00 97.00 85 GLN A N 1
ATOM 657 C CA . GLN A 1 85 ? -4.438 11.169 0.727 1.00 97.00 85 GLN A CA 1
ATOM 658 C C . GLN A 1 85 ? -4.008 11.719 -0.641 1.00 97.00 85 GLN A C 1
ATOM 660 O O . GLN A 1 85 ? -2.835 11.598 -1.002 1.00 97.00 85 GLN A O 1
ATOM 665 N N . ARG A 1 86 ? -4.900 12.370 -1.399 1.00 97.25 86 ARG A N 1
ATOM 666 C CA . ARG A 1 86 ? -4.640 12.844 -2.770 1.00 97.25 86 ARG A CA 1
ATOM 667 C C . ARG A 1 86 ? -3.356 13.667 -2.899 1.00 97.25 86 ARG A C 1
ATOM 669 O O . ARG A 1 86 ? -2.569 13.433 -3.814 1.00 97.25 86 ARG A O 1
ATOM 676 N N . SER A 1 87 ? -3.121 14.607 -1.981 1.00 96.94 87 SER A N 1
ATOM 677 C CA . SER A 1 87 ? -1.931 15.475 -1.995 1.00 96.94 87 SER A CA 1
ATOM 678 C C . SER A 1 87 ? -0.619 14.723 -1.752 1.00 96.94 87 SER A C 1
ATOM 680 O O . SER A 1 87 ? 0.431 15.205 -2.169 1.00 96.94 87 SER A O 1
ATOM 682 N N . LYS A 1 88 ? -0.671 13.545 -1.117 1.00 96.81 88 LYS A N 1
ATOM 683 C CA . LYS A 1 88 ? 0.488 12.672 -0.877 1.00 96.81 88 LYS A CA 1
ATOM 684 C C . LYS A 1 88 ? 0.682 11.643 -1.991 1.00 96.81 88 LYS A C 1
ATOM 686 O O . LYS A 1 88 ? 1.813 11.283 -2.293 1.00 96.81 88 LYS A O 1
ATOM 691 N N . VAL A 1 89 ? -0.407 11.170 -2.600 1.00 97.12 89 VAL A N 1
ATOM 692 C CA . VAL A 1 89 ? -0.378 10.127 -3.638 1.00 97.12 89 VAL A CA 1
ATOM 693 C C . VAL A 1 89 ? 0.029 10.691 -4.999 1.00 97.12 89 VAL A C 1
ATOM 695 O O . VAL A 1 89 ? 0.907 10.131 -5.652 1.00 97.12 89 VAL A O 1
ATOM 698 N N . ILE A 1 90 ? -0.553 11.820 -5.421 1.00 97.62 90 ILE A N 1
ATOM 699 C CA . ILE A 1 90 ? -0.297 12.401 -6.752 1.00 97.62 90 ILE A CA 1
ATOM 700 C C . ILE A 1 90 ? 1.193 12.666 -7.023 1.00 97.62 90 ILE A C 1
ATOM 702 O O . ILE A 1 90 ? 1.639 12.339 -8.121 1.00 97.62 90 ILE A O 1
ATOM 706 N N . PRO A 1 91 ? 2.000 13.198 -6.083 1.00 96.88 91 PRO A N 1
ATOM 707 C CA . PRO A 1 91 ? 3.432 13.386 -6.318 1.00 96.88 91 PRO A CA 1
ATOM 708 C C . PRO A 1 91 ? 4.203 12.104 -6.664 1.00 96.88 91 PRO A C 1
ATOM 710 O O . PRO A 1 91 ? 5.293 12.195 -7.219 1.00 96.88 91 PRO A O 1
ATOM 713 N N . LEU A 1 92 ? 3.666 10.925 -6.330 1.00 95.81 92 LEU A N 1
ATOM 714 C CA . LEU A 1 92 ? 4.329 9.637 -6.539 1.00 95.81 92 LEU A CA 1
ATOM 715 C C . LEU A 1 92 ? 3.865 8.916 -7.807 1.00 95.81 92 LEU A C 1
ATOM 717 O O . LEU A 1 92 ? 4.664 8.211 -8.416 1.00 95.81 92 LEU A O 1
ATOM 721 N N . ILE A 1 93 ? 2.594 9.070 -8.194 1.00 96.44 93 ILE A N 1
ATOM 722 C CA . ILE A 1 93 ? 1.992 8.297 -9.300 1.00 96.44 93 ILE A CA 1
ATOM 723 C C . ILE A 1 93 ? 1.308 9.159 -10.369 1.00 96.44 93 ILE A C 1
ATOM 725 O O . ILE A 1 93 ? 0.742 8.635 -11.323 1.00 96.44 93 ILE A O 1
ATOM 729 N N . GLY A 1 94 ? 1.355 10.483 -10.224 1.00 97.81 94 GLY A N 1
ATOM 730 C CA . GLY A 1 94 ? 0.661 11.418 -11.103 1.00 97.81 94 GLY A CA 1
ATOM 731 C C . GLY A 1 94 ? -0.849 11.479 -10.858 1.00 97.81 94 GLY A C 1
ATOM 732 O O . GLY A 1 94 ? -1.412 10.761 -10.030 1.00 97.81 94 GLY A O 1
ATOM 733 N N . VAL A 1 95 ? -1.510 12.387 -11.580 1.00 97.75 95 VAL A N 1
ATOM 734 C CA . VAL A 1 95 ? -2.975 12.534 -11.538 1.00 97.75 95 VAL A CA 1
ATOM 735 C C . VAL A 1 95 ? -3.640 11.295 -12.134 1.00 97.75 95 VAL A C 1
ATOM 737 O O . VAL A 1 95 ? -4.499 10.712 -11.482 1.00 97.75 95 VAL A O 1
ATOM 740 N N . ASP A 1 96 ? -3.167 10.840 -13.296 1.00 97.81 96 ASP A N 1
ATOM 741 C CA . ASP A 1 96 ? -3.710 9.669 -13.993 1.00 97.81 96 ASP A CA 1
ATOM 742 C C . ASP A 1 96 ? -3.614 8.401 -13.134 1.00 97.81 96 ASP A C 1
ATOM 744 O O . ASP A 1 96 ? -4.579 7.647 -13.018 1.00 97.81 96 ASP A O 1
ATOM 748 N N . GLY A 1 97 ? -2.479 8.192 -12.454 1.00 97.44 97 GLY A N 1
ATOM 749 C CA . GLY A 1 97 ? -2.312 7.060 -11.544 1.00 97.44 97 GLY A CA 1
ATOM 750 C C . GLY A 1 97 ? -3.273 7.117 -10.355 1.00 97.44 97 GLY A C 1
ATOM 751 O O . GLY A 1 97 ? -3.828 6.093 -9.959 1.00 97.44 97 GLY A O 1
ATOM 752 N N . TYR A 1 98 ? -3.530 8.312 -9.813 1.00 98.25 98 TYR A N 1
ATOM 753 C CA . TYR A 1 98 ? -4.519 8.494 -8.749 1.00 98.25 98 TYR A CA 1
ATOM 754 C C . TYR A 1 98 ? -5.948 8.208 -9.238 1.00 98.25 98 TYR A C 1
ATOM 756 O O . TYR A 1 98 ? -6.705 7.508 -8.564 1.00 98.25 98 TYR A O 1
ATOM 764 N N . GLU A 1 99 ? -6.313 8.703 -10.421 1.00 97.12 99 GLU A N 1
ATOM 765 C CA . GLU A 1 99 ? -7.627 8.470 -11.038 1.00 97.12 99 GLU A CA 1
ATOM 766 C C . GLU A 1 99 ? -7.846 7.010 -11.463 1.00 97.12 99 GLU A C 1
ATOM 768 O O . GLU A 1 99 ? -8.989 6.557 -11.582 1.00 97.12 99 GLU A O 1
ATOM 773 N N . TYR A 1 100 ? -6.767 6.248 -11.637 1.00 97.94 100 TYR A N 1
ATOM 774 C CA . TYR A 1 100 ? -6.824 4.819 -11.920 1.00 97.94 100 TYR A CA 1
ATOM 775 C C . TYR A 1 100 ? -7.101 3.954 -10.677 1.00 97.94 100 TYR A C 1
ATOM 777 O O . TYR A 1 100 ? -7.627 2.851 -10.817 1.00 97.94 100 TYR A O 1
ATOM 785 N N . ILE A 1 101 ? -6.840 4.431 -9.450 1.00 97.44 101 ILE A N 1
ATOM 786 C CA . ILE A 1 101 ? -7.039 3.637 -8.216 1.00 97.44 101 ILE A CA 1
ATOM 787 C C . ILE A 1 101 ? -8.462 3.048 -8.106 1.00 97.44 101 ILE A C 1
ATOM 789 O O . ILE A 1 101 ? -8.583 1.845 -7.858 1.00 97.44 101 ILE A O 1
ATOM 793 N N . PRO A 1 102 ? -9.557 3.812 -8.311 1.00 95.44 102 PRO A N 1
ATOM 794 C CA . PRO A 1 102 ? -10.907 3.246 -8.272 1.00 95.44 102 PRO A CA 1
ATOM 795 C C . PRO A 1 102 ? -11.129 2.144 -9.316 1.00 95.44 102 PRO A C 1
ATOM 797 O O . PRO A 1 102 ? -11.804 1.155 -9.033 1.00 95.44 102 PRO A O 1
ATOM 800 N N . GLN A 1 103 ? -10.531 2.286 -10.502 1.00 96.88 103 GLN A N 1
ATOM 801 C CA . GLN A 1 103 ? -10.631 1.309 -11.590 1.00 96.88 103 GLN A CA 1
ATOM 802 C C . GLN A 1 103 ? -9.868 0.028 -11.242 1.00 96.88 103 GLN A C 1
ATOM 804 O O . GLN A 1 103 ? -10.383 -1.069 -11.442 1.00 96.88 103 GLN A O 1
ATOM 809 N N . LEU A 1 104 ? -8.683 0.156 -10.640 1.00 97.12 104 LEU A N 1
ATOM 810 C CA . LEU A 1 104 ? -7.907 -0.970 -10.125 1.00 97.12 104 LEU A CA 1
ATOM 811 C C . LEU A 1 104 ? -8.703 -1.763 -9.075 1.00 97.12 104 LEU A C 1
ATOM 813 O O . LEU A 1 104 ? -8.711 -2.995 -9.098 1.00 97.12 104 LEU A O 1
ATOM 817 N N . LEU A 1 105 ? -9.412 -1.079 -8.172 1.00 96.69 105 LEU A N 1
ATOM 818 C CA . LEU A 1 105 ? -10.256 -1.740 -7.170 1.00 96.69 105 LEU A CA 1
ATOM 819 C C . LEU A 1 105 ? -11.498 -2.400 -7.780 1.00 96.69 105 L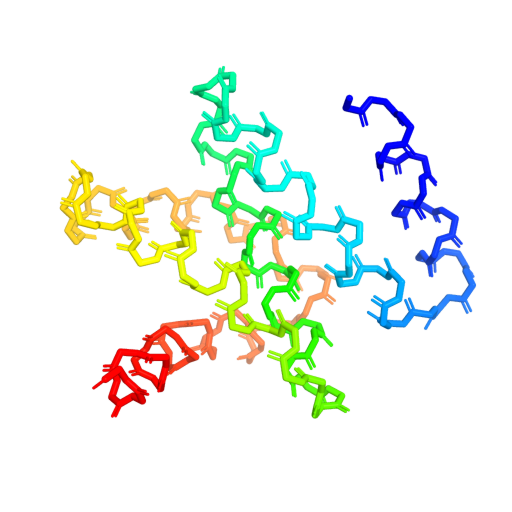EU A C 1
ATOM 821 O O . LEU A 1 105 ? -11.894 -3.474 -7.324 1.00 96.69 105 LEU A O 1
ATOM 825 N N . ALA A 1 106 ? -12.094 -1.798 -8.811 1.00 96.56 106 ALA A N 1
ATOM 826 C CA . ALA A 1 106 ? -13.169 -2.428 -9.576 1.00 96.56 106 ALA A CA 1
ATOM 827 C C . ALA A 1 106 ? -12.669 -3.708 -10.270 1.00 96.56 106 ALA A C 1
ATOM 829 O O . ALA A 1 106 ? -13.234 -4.780 -10.054 1.00 96.56 106 ALA A O 1
ATOM 830 N N . LYS A 1 107 ? -11.529 -3.627 -10.967 1.00 96.81 107 LYS A N 1
ATOM 831 C CA . LYS A 1 107 ? -10.844 -4.766 -11.599 1.00 96.81 107 LYS A CA 1
ATOM 832 C C . LYS A 1 107 ? -10.561 -5.895 -10.609 1.00 96.81 107 LYS A C 1
ATOM 834 O O . LYS A 1 107 ? -10.735 -7.062 -10.946 1.00 96.81 107 LYS A O 1
ATOM 839 N N . TYR A 1 108 ? -10.128 -5.571 -9.387 1.00 97.38 108 TYR A N 1
ATOM 840 C CA . TYR A 1 108 ? -9.932 -6.577 -8.342 1.00 97.38 108 TYR A CA 1
ATOM 841 C C . TYR A 1 108 ? -11.231 -7.324 -8.035 1.00 97.38 108 TYR A C 1
ATOM 843 O O . TYR A 1 108 ? -11.234 -8.551 -8.061 1.00 97.38 108 TYR A O 1
ATOM 851 N N . ARG A 1 109 ? -12.329 -6.598 -7.801 1.00 94.38 109 ARG A N 1
ATOM 852 C CA . ARG A 1 109 ? -13.634 -7.172 -7.423 1.00 94.38 109 ARG A CA 1
ATOM 853 C C . ARG A 1 109 ? -14.257 -8.035 -8.499 1.00 94.38 109 ARG A C 1
ATOM 855 O O . ARG A 1 109 ? -14.871 -9.039 -8.174 1.00 94.38 109 ARG A O 1
ATOM 862 N N . GLU A 1 110 ? -14.096 -7.645 -9.754 1.00 94.62 110 GLU A N 1
ATOM 863 C CA . GLU A 1 110 ? -14.583 -8.416 -10.901 1.00 94.62 110 GLU A CA 1
ATOM 864 C C . GLU A 1 110 ? -13.794 -9.715 -11.116 1.00 94.62 110 GLU A C 1
ATOM 866 O O . GLU A 1 110 ? -14.246 -10.599 -11.837 1.00 94.62 110 GLU A O 1
ATOM 871 N N . SER A 1 111 ? -12.613 -9.834 -10.499 1.00 87.62 111 SER A N 1
ATOM 872 C CA . SER A 1 111 ? -11.752 -11.019 -10.577 1.00 87.62 111 SER A CA 1
ATOM 873 C C . SER A 1 111 ? -11.891 -11.990 -9.398 1.00 87.62 111 SER A C 1
ATOM 875 O O . SER A 1 111 ? -11.113 -12.945 -9.326 1.00 87.62 111 SER A O 1
ATOM 877 N N . ILE A 1 112 ? -12.824 -11.721 -8.477 1.00 77.81 112 ILE A N 1
ATOM 878 C CA . ILE A 1 112 ? -13.158 -12.579 -7.325 1.00 77.81 112 ILE A CA 1
ATOM 879 C C . ILE A 1 112 ? -14.180 -13.637 -7.738 1.00 77.81 112 ILE A C 1
ATOM 881 O O . ILE A 1 112 ? -15.145 -13.280 -8.449 1.00 77.81 112 ILE A O 1
#

Foldseek 3Di:
DVVLVVQLVVCVVVVPLLSNLVSLLVQLVVCVVVVVNLSNLLSLLSSLLSCVVVPHPCSLSSLVVLVVSCVVQPVVRSVVSLVVCCVVNCVPQNPVSSVCSVVSNVVSVVVD

Secondary structure (DSSP, 8-state):
-HHHHHHHHHHHHHT-HHHHHHHHHHHHHHHHHTT-HHHHHHHHHHHHHHHHHTT-GGGHHHHHHHHHHHHHH-HHHHHHHHHHHHHHHHHHHHHHHHHHHHHHHHHHHHT-

Sequence (112 aa):
ITYLEQGWQAAQFSGDLYLQGLNLAYLAQACYSTQNLEQAVYTGCLGAYFLEQIGSNDWRQPAGLLAILQGQLGMEAFQDLLVQQRSKVIPLIGVDGYEYIPQLLAKYRESI